Protein AF-A0A9W4P8Q1-F1 (afdb_monomer)

Solvent-accessible surface area (backbone atoms only — not comparable to full-atom values): 7330 Å² total; per-residue (Å²): 136,90,75,77,81,82,80,89,66,76,54,73,63,61,49,49,53,51,60,66,43,54,91,57,72,72,43,82,50,57,78,76,74,40,44,81,70,79,48,86,47,74,47,61,52,78,94,46,43,69,60,46,52,49,47,39,46,78,71,60,32,49,74,40,80,77,88,76,77,69,60,66,74,61,43,72,72,42,96,52,47,64,61,52,50,51,51,52,54,61,69,41,54,68,54,61,73,80,51,86,45,61,45,83,44,91,87,55,80,75,83,86,124

Nearest PDB structures (foldseek):
  2y9j-assembly1_Y  TM=4.462E-01  e=3.787E+00  Salmonella enterica subsp. enterica serovar Typhimurium

pLDDT: mean 81.27, std 13.62, range [36.09, 94.94]

Radius of gyration: 16.64 Å; Cα contacts (8 Å, |Δi|>4): 75; chains: 1; bounding box: 38×41×39 Å

Secondary structure (DSSP, 8-state):
---PPPP-S--HHHHHHHHHHTTS-EEEE-TTTTGGGT--EEEE-GGGHHHHHHHHHHTT--B-----PPPHHHHHTSS-HHHHHHHHHHHHTTGGGT---BPPPTTS-----

Sequence (113 aa):
MFRNPREVAPDSISSEFSQILKPLPVISWGQLAIHHLGDHMFVIRDEHHQTAIQKLKDSGFPQAPPNRRAAPEIMESLLDPLAVLNKINKGYKRLDRYCTSFQFPPHLPFSED

Foldseek 3Di:
DDDDPDDPDDDPVVVVLPVLLPPFDKDWPDPPPCVVVVDTDIDGDPVCVVVSVVSCVVVPWAWDDDPPDDDVVVLVPDPDSPVVVVVVVVVCVVVCVVDTDTDDDPPRDPPPD

Structure (mmCIF, N/CA/C/O backbone):
data_AF-A0A9W4P8Q1-F1
#
_entry.id   AF-A0A9W4P8Q1-F1
#
loop_
_atom_site.group_PDB
_atom_site.id
_atom_site.type_symbol
_atom_site.label_atom_id
_atom_site.label_alt_id
_atom_site.label_comp_id
_atom_site.label_asym_id
_atom_site.label_entity_id
_atom_site.label_seq_id
_atom_site.pdbx_PDB_ins_code
_atom_site.Cartn_x
_atom_site.Cartn_y
_atom_site.Cartn_z
_atom_site.occupancy
_atom_site.B_iso_or_equiv
_atom_site.auth_seq_id
_atom_site.auth_comp_id
_atom_site.auth_asym_id
_atom_site.auth_atom_id
_atom_site.pdbx_PDB_model_num
ATOM 1 N N . MET A 1 1 ? 6.695 -33.288 1.333 1.00 53.19 1 MET A N 1
ATOM 2 C CA . MET A 1 1 ? 5.942 -32.043 1.600 1.00 53.19 1 MET A CA 1
ATOM 3 C C . MET A 1 1 ? 6.075 -31.755 3.083 1.00 53.19 1 MET A C 1
ATOM 5 O O . MET A 1 1 ? 5.466 -32.462 3.875 1.00 53.19 1 MET A O 1
ATOM 9 N N . PHE A 1 2 ? 6.926 -30.806 3.460 1.00 59.69 2 PHE A N 1
ATOM 10 C CA . PHE A 1 2 ? 7.024 -30.370 4.852 1.00 59.69 2 PHE A CA 1
ATOM 11 C C . PHE A 1 2 ? 5.881 -29.395 5.126 1.00 59.69 2 PHE A C 1
ATOM 13 O O . PHE A 1 2 ? 5.558 -28.564 4.277 1.00 59.69 2 PHE A O 1
ATOM 20 N N . ARG A 1 3 ? 5.210 -29.561 6.262 1.00 57.12 3 ARG A N 1
ATOM 21 C CA . ARG A 1 3 ? 4.146 -28.666 6.713 1.00 57.12 3 ARG A CA 1
ATOM 22 C C . ARG A 1 3 ? 4.569 -28.136 8.068 1.00 57.12 3 ARG A C 1
ATOM 24 O O . ARG A 1 3 ? 4.791 -28.935 8.974 1.00 57.12 3 ARG A O 1
ATOM 31 N N . ASN A 1 4 ? 4.673 -26.820 8.184 1.00 62.06 4 ASN A N 1
ATOM 32 C CA . ASN A 1 4 ? 4.860 -26.193 9.481 1.00 62.06 4 ASN A CA 1
ATOM 33 C C . ASN A 1 4 ? 3.604 -26.406 10.345 1.00 62.06 4 ASN A C 1
ATOM 35 O O . ASN A 1 4 ? 2.506 -26.606 9.799 1.00 62.06 4 ASN A O 1
ATOM 39 N N . PRO A 1 5 ? 3.747 -26.397 11.682 1.00 74.94 5 PRO A N 1
ATOM 40 C CA . PRO A 1 5 ? 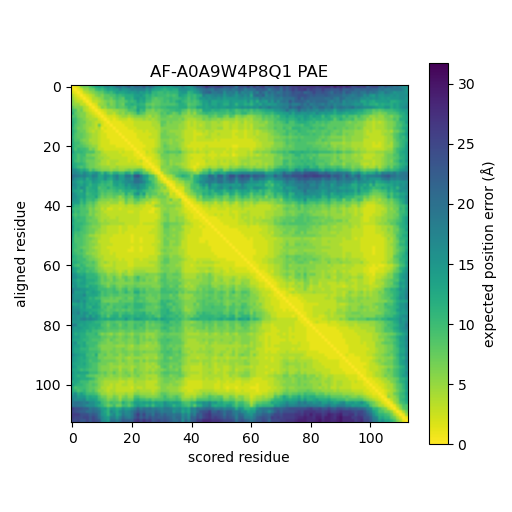2.608 -26.318 12.586 1.00 74.94 5 PRO A CA 1
ATOM 41 C C . PRO A 1 5 ? 1.691 -25.160 12.183 1.00 74.94 5 PRO A C 1
ATOM 43 O O . PRO A 1 5 ? 2.160 -24.115 11.738 1.00 74.94 5 PRO A O 1
ATOM 46 N N . ARG A 1 6 ? 0.375 -25.349 12.313 1.00 66.69 6 ARG A N 1
ATOM 47 C CA . ARG A 1 6 ? -0.575 -24.262 12.059 1.00 66.69 6 ARG A CA 1
ATOM 48 C C . ARG A 1 6 ? -0.359 -23.175 13.102 1.00 66.69 6 ARG A C 1
ATOM 50 O O . ARG A 1 6 ? -0.481 -23.451 14.294 1.00 66.69 6 ARG A O 1
ATOM 57 N N . GLU A 1 7 ? -0.097 -21.961 12.644 1.00 68.12 7 GLU A N 1
ATOM 58 C CA . GLU A 1 7 ? -0.159 -20.786 13.499 1.00 68.12 7 GLU A CA 1
ATOM 59 C C . GLU A 1 7 ? -1.594 -20.604 14.000 1.00 68.12 7 GLU A C 1
ATOM 61 O O . GLU A 1 7 ? -2.565 -20.700 13.246 1.00 68.12 7 GLU A O 1
ATOM 66 N N . VAL A 1 8 ? -1.720 -20.416 15.311 1.00 72.31 8 VAL A N 1
ATOM 67 C CA . VAL A 1 8 ? -3.002 -20.234 16.012 1.00 72.31 8 VAL A CA 1
ATOM 68 C C . VAL A 1 8 ? -3.215 -18.791 16.461 1.00 72.31 8 VAL A C 1
ATOM 70 O O . VAL A 1 8 ? -4.308 -18.444 16.903 1.00 72.31 8 VAL A O 1
ATOM 73 N N . ALA A 1 9 ? -2.186 -17.954 16.338 1.00 69.25 9 ALA A N 1
ATOM 74 C CA . ALA A 1 9 ? -2.217 -16.537 16.648 1.00 69.25 9 ALA A CA 1
ATOM 75 C C . ALA A 1 9 ? -1.819 -15.735 15.398 1.00 69.25 9 ALA A C 1
ATOM 77 O O . ALA A 1 9 ? -0.997 -16.218 14.621 1.00 69.25 9 ALA A O 1
ATOM 78 N N . PRO A 1 10 ? -2.401 -14.543 15.189 1.00 68.50 10 PRO A N 1
ATOM 79 C CA . PRO A 1 10 ? -1.945 -13.641 14.141 1.00 68.50 10 PRO A CA 1
ATOM 80 C C . PRO A 1 10 ? -0.500 -13.207 14.399 1.00 68.50 10 PRO A C 1
ATOM 82 O O . PRO A 1 10 ? -0.102 -13.015 15.550 1.00 68.50 10 PRO A O 1
ATOM 85 N N . ASP A 1 11 ? 0.254 -13.001 13.321 1.00 76.19 11 ASP A N 1
ATOM 86 C CA . ASP A 1 11 ? 1.588 -12.413 13.380 1.00 76.19 11 ASP A CA 1
ATOM 87 C C . ASP A 1 11 ? 1.559 -11.020 14.046 1.00 76.19 11 ASP A C 1
ATOM 89 O O . ASP A 1 11 ? 0.507 -10.366 14.150 1.00 76.19 11 ASP A O 1
ATOM 93 N N . SER A 1 12 ? 2.713 -10.574 14.549 1.00 76.94 12 SER A N 1
ATOM 94 C CA . SER A 1 12 ? 2.849 -9.301 15.273 1.00 76.94 12 SER A CA 1
ATOM 95 C C . SER A 1 12 ? 2.370 -8.115 14.434 1.00 76.94 12 SER A C 1
ATOM 97 O O . SER A 1 12 ? 1.639 -7.260 14.936 1.00 76.94 12 SER A O 1
ATOM 99 N N . ILE A 1 13 ? 2.691 -8.121 13.142 1.00 77.06 13 ILE A N 1
ATOM 100 C CA . ILE A 1 13 ? 2.332 -7.073 12.187 1.00 77.06 13 ILE A CA 1
ATOM 101 C C . ILE A 1 13 ? 0.816 -7.029 11.964 1.00 77.06 13 ILE A C 1
ATOM 103 O O . ILE A 1 13 ? 0.196 -5.971 12.097 1.00 77.06 13 ILE A O 1
ATOM 107 N N . SER A 1 14 ? 0.182 -8.170 11.687 1.00 78.81 14 SER A N 1
ATOM 108 C CA . SER A 1 14 ? -1.277 -8.264 11.549 1.00 78.81 14 SER A CA 1
ATOM 109 C C . SER A 1 14 ? -1.999 -7.859 12.834 1.00 78.81 14 SER A C 1
ATOM 111 O O . SER A 1 14 ? -3.058 -7.221 12.780 1.00 78.81 14 SER A O 1
ATOM 113 N N . SER A 1 15 ? -1.432 -8.202 13.993 1.00 82.25 15 SER A N 1
ATOM 114 C CA . SER A 1 15 ? -1.966 -7.812 15.300 1.00 82.25 15 SER A CA 1
ATOM 115 C C . SER A 1 15 ? -1.935 -6.299 15.486 1.00 82.25 15 SER A C 1
ATOM 117 O O . SER A 1 15 ? -2.937 -5.707 15.893 1.00 82.25 15 SER A O 1
ATOM 119 N N . GLU A 1 16 ? -0.819 -5.663 15.152 1.00 83.38 16 GLU A N 1
ATOM 120 C CA . GLU A 1 16 ? -0.651 -4.223 15.282 1.00 83.38 16 GLU A CA 1
ATOM 121 C C . GLU A 1 16 ? -1.546 -3.441 14.313 1.00 83.38 16 GLU A C 1
ATOM 123 O O . GLU A 1 16 ? -2.294 -2.553 14.733 1.00 83.38 16 GLU A O 1
ATOM 128 N N . PHE A 1 17 ? -1.572 -3.840 13.037 1.00 84.00 17 PHE A N 1
ATOM 129 C CA . PHE A 1 17 ? -2.480 -3.266 12.041 1.00 84.00 17 PHE A CA 1
ATOM 130 C C . PHE A 1 17 ? -3.936 -3.352 12.494 1.00 84.00 17 PHE A C 1
ATOM 132 O O . PHE A 1 17 ? -4.691 -2.380 12.394 1.00 84.00 17 PHE A O 1
ATOM 139 N N . SER A 1 18 ? -4.327 -4.502 13.046 1.00 85.19 18 SER A N 1
ATOM 140 C CA . SER A 1 18 ? -5.670 -4.688 13.589 1.00 85.19 18 SER A CA 1
ATOM 141 C C . SER A 1 18 ? -5.945 -3.739 14.755 1.00 85.19 18 SER A C 1
ATOM 143 O O . SER A 1 18 ? -7.058 -3.230 14.865 1.00 85.19 18 SER A O 1
ATOM 145 N N . GLN A 1 19 ? -4.967 -3.465 15.624 1.00 89.44 19 GLN A N 1
ATOM 146 C CA . GLN A 1 19 ? -5.133 -2.515 16.729 1.00 89.44 19 GLN A CA 1
ATOM 147 C C . GLN A 1 19 ? -5.302 -1.074 16.238 1.00 89.44 19 GLN A C 1
ATOM 149 O O . GLN A 1 19 ? -6.240 -0.406 16.675 1.00 89.44 19 GLN A O 1
ATOM 154 N N . ILE A 1 20 ? -4.469 -0.623 15.300 1.00 90.94 20 ILE A N 1
ATOM 155 C CA . ILE A 1 20 ? -4.542 0.725 14.707 1.00 90.94 20 ILE A CA 1
ATOM 156 C C . ILE A 1 20 ? -5.897 0.956 14.025 1.00 90.94 20 ILE A C 1
ATOM 158 O O . ILE A 1 20 ? -6.552 2.001 14.171 1.00 90.94 20 ILE A O 1
ATOM 162 N N . LEU A 1 21 ? -6.351 -0.050 13.279 1.00 91.38 21 LEU A N 1
ATOM 163 C CA . LEU A 1 21 ? -7.547 0.065 12.462 1.00 91.38 21 LEU A CA 1
ATOM 164 C C . LEU A 1 21 ? -8.843 -0.128 13.253 1.00 91.38 21 LEU A C 1
ATOM 166 O O . LEU A 1 21 ? -9.893 0.245 12.737 1.00 91.38 21 LEU A O 1
ATOM 170 N N . LYS A 1 22 ? -8.814 -0.575 14.518 1.00 91.25 22 LYS A N 1
ATOM 171 C CA . LYS A 1 22 ? -10.028 -0.690 15.350 1.00 91.25 22 LYS A CA 1
ATOM 172 C C . LYS A 1 22 ? -10.857 0.608 15.353 1.00 91.25 22 LYS A C 1
ATOM 174 O O . LYS A 1 22 ? -10.297 1.702 15.486 1.00 91.25 22 LYS A O 1
ATOM 179 N N . PRO A 1 23 ? -12.196 0.519 15.239 1.00 92.94 23 PRO A N 1
ATOM 180 C CA . PRO A 1 23 ? -13.021 -0.695 15.174 1.00 92.94 23 PRO A CA 1
ATOM 181 C C . PRO A 1 23 ? -13.267 -1.222 13.743 1.00 92.94 23 PRO A C 1
ATOM 183 O O . PRO A 1 23 ? -14.179 -2.022 13.542 1.00 92.94 23 PRO A O 1
ATOM 186 N N . LEU A 1 24 ? -12.517 -0.758 12.739 1.00 92.62 24 LEU A N 1
ATOM 187 C CA . LEU A 1 24 ? -12.745 -1.129 11.343 1.00 92.62 24 LEU A CA 1
ATOM 188 C C . LEU A 1 24 ? -12.475 -2.629 11.125 1.00 92.62 24 LEU A C 1
ATOM 190 O O . LEU A 1 24 ? -11.475 -3.145 11.629 1.00 92.62 24 LEU A O 1
ATOM 194 N N . PRO A 1 25 ? -13.330 -3.340 10.368 1.00 88.75 25 PRO A N 1
ATOM 195 C CA . PRO A 1 25 ? -13.068 -4.723 10.001 1.00 88.75 25 PRO A CA 1
ATOM 196 C C . PRO A 1 25 ? -11.956 -4.782 8.951 1.00 88.75 25 PRO A C 1
ATOM 198 O O . PRO A 1 25 ? -12.042 -4.136 7.904 1.00 88.75 25 PRO A O 1
ATOM 201 N N . VAL A 1 26 ? -10.935 -5.588 9.231 1.00 85.88 26 VAL A N 1
ATOM 202 C CA . VAL A 1 26 ? -9.764 -5.785 8.370 1.00 85.88 26 VAL A CA 1
ATOM 203 C C . VAL A 1 26 ? -9.558 -7.278 8.171 1.00 85.88 26 VAL A C 1
ATOM 205 O O . VAL A 1 26 ? -9.655 -8.054 9.122 1.00 85.88 26 VAL A O 1
ATOM 208 N N . ILE A 1 27 ? -9.280 -7.681 6.935 1.00 84.00 27 ILE A N 1
ATOM 209 C CA . ILE A 1 27 ? -8.955 -9.064 6.587 1.00 84.00 27 ILE A CA 1
ATOM 210 C C . ILE A 1 27 ? -7.514 -9.084 6.083 1.00 84.00 27 ILE A C 1
ATOM 212 O O . ILE A 1 27 ? -7.199 -8.419 5.099 1.00 84.00 27 ILE A O 1
ATOM 216 N N . SER A 1 28 ? -6.639 -9.839 6.748 1.00 78.50 28 SER A N 1
ATOM 217 C CA . SER A 1 28 ? -5.292 -10.103 6.232 1.00 78.50 28 SER A CA 1
ATOM 218 C C . SER A 1 28 ? -5.387 -11.010 5.003 1.00 78.50 28 SER A C 1
ATOM 220 O O . SER A 1 28 ? -6.067 -12.039 5.033 1.00 78.50 28 SER A O 1
ATOM 222 N N . TRP A 1 29 ? -4.750 -10.616 3.903 1.00 74.62 29 TRP A N 1
ATOM 223 C CA . TRP A 1 29 ? -4.765 -11.345 2.639 1.00 74.62 29 TRP A CA 1
ATOM 224 C C . TRP A 1 29 ? -3.350 -11.823 2.304 1.00 74.62 29 TRP A C 1
ATOM 226 O O . TRP A 1 29 ? -2.451 -11.022 2.085 1.00 74.62 29 TRP A O 1
ATOM 236 N N . GLY A 1 30 ? -3.153 -13.143 2.209 1.00 63.72 30 GLY A N 1
ATOM 237 C CA . GLY A 1 30 ? -1.916 -13.720 1.658 1.00 63.72 30 GLY A CA 1
ATOM 238 C C . GLY A 1 30 ? -0.793 -14.054 2.651 1.00 63.72 30 GLY A C 1
ATOM 239 O O . GLY A 1 30 ? 0.370 -14.039 2.257 1.00 63.72 30 GLY A O 1
ATOM 240 N N . GLN A 1 31 ? -1.124 -14.414 3.897 1.00 59.50 31 GLN A N 1
ATOM 241 C CA . GLN A 1 31 ? -0.168 -14.528 5.013 1.00 59.50 31 GLN A CA 1
ATOM 242 C C . GLN A 1 31 ? 1.065 -15.431 4.820 1.00 59.50 31 GLN A C 1
ATOM 244 O O . GLN A 1 31 ? 2.065 -15.170 5.466 1.00 59.50 31 GLN A O 1
ATOM 249 N N . LEU A 1 32 ? 1.068 -16.458 3.962 1.00 54.00 32 LEU A N 1
ATOM 250 C CA . LEU A 1 32 ? 2.210 -17.394 3.939 1.00 54.00 32 LEU A CA 1
ATOM 251 C C . LEU A 1 32 ? 3.218 -17.169 2.807 1.00 54.00 32 LEU A C 1
ATOM 253 O O . LEU A 1 32 ? 4.407 -17.355 3.015 1.00 54.00 32 LEU A O 1
ATOM 257 N N . ALA A 1 33 ? 2.782 -16.778 1.609 1.00 51.66 33 ALA A N 1
ATOM 258 C CA . ALA A 1 33 ? 3.703 -16.628 0.475 1.00 51.66 33 ALA A CA 1
ATOM 259 C C . ALA A 1 33 ? 4.227 -15.194 0.313 1.00 51.66 33 ALA A C 1
ATOM 261 O O . ALA A 1 33 ? 5.349 -15.004 -0.142 1.00 51.66 33 ALA A O 1
ATOM 262 N N . ILE A 1 34 ? 3.417 -14.195 0.678 1.00 60.47 34 ILE A N 1
ATOM 263 C CA . ILE A 1 34 ? 3.743 -12.775 0.481 1.00 60.47 34 ILE A CA 1
ATOM 264 C C . ILE A 1 34 ? 4.562 -12.235 1.666 1.00 60.47 34 ILE A C 1
ATOM 266 O O . ILE A 1 34 ? 5.459 -11.425 1.462 1.00 60.47 34 ILE A O 1
ATOM 270 N N . HIS A 1 35 ? 4.360 -12.783 2.872 1.00 58.47 35 HIS A N 1
ATOM 271 C CA . HIS A 1 35 ? 5.171 -12.470 4.054 1.00 58.47 35 HIS A CA 1
ATOM 272 C C . HIS A 1 35 ? 6.671 -12.715 3.825 1.00 58.47 35 HIS A C 1
ATOM 274 O O . HIS A 1 35 ? 7.490 -11.853 4.122 1.00 58.47 35 HIS A O 1
ATOM 280 N N . HIS A 1 36 ? 7.042 -13.839 3.199 1.00 57.16 36 HIS A N 1
ATOM 281 C CA . HIS A 1 36 ? 8.441 -14.124 2.847 1.00 57.16 36 HIS A CA 1
ATOM 282 C C . HIS A 1 36 ? 9.052 -13.127 1.847 1.00 57.16 36 HIS A C 1
ATOM 284 O O . HIS A 1 36 ? 10.261 -13.142 1.635 1.00 57.16 36 HIS A O 1
ATOM 290 N N . LEU A 1 37 ? 8.233 -12.275 1.224 1.00 61.25 37 LEU A N 1
ATOM 291 C CA . LEU A 1 37 ? 8.665 -11.210 0.321 1.00 61.25 37 LEU A CA 1
ATOM 292 C C . LEU A 1 37 ? 8.692 -9.832 1.009 1.00 61.25 37 LEU A C 1
ATOM 294 O O . LEU A 1 37 ? 8.981 -8.840 0.346 1.00 61.25 37 LEU A O 1
ATOM 298 N N . GLY A 1 38 ? 8.415 -9.763 2.318 1.00 67.31 38 GLY A N 1
ATOM 299 C CA . GLY A 1 38 ? 8.409 -8.522 3.100 1.00 67.31 38 GLY A CA 1
ATOM 300 C C . GLY A 1 38 ? 7.173 -7.642 2.888 1.00 67.31 38 GLY A C 1
ATOM 301 O O . GLY A 1 38 ? 7.159 -6.494 3.329 1.00 67.31 38 GLY A O 1
ATOM 302 N N . ASP A 1 39 ? 6.137 -8.165 2.227 1.00 73.69 39 ASP A N 1
ATOM 303 C CA . ASP A 1 39 ? 4.908 -7.438 1.919 1.00 73.69 39 ASP A CA 1
ATOM 304 C C . ASP A 1 39 ? 3.728 -7.956 2.761 1.00 73.69 39 ASP A C 1
ATOM 306 O O . ASP A 1 39 ? 3.523 -9.160 2.930 1.00 73.69 39 ASP A O 1
ATOM 310 N N . HIS A 1 40 ? 2.891 -7.033 3.245 1.00 79.06 40 HIS A N 1
ATOM 311 C CA . HIS A 1 40 ? 1.638 -7.347 3.937 1.00 79.06 40 HIS A CA 1
ATOM 312 C C . HIS A 1 40 ? 0.461 -6.721 3.196 1.00 79.06 40 HIS A C 1
ATOM 314 O O . HIS A 1 40 ? 0.422 -5.509 2.971 1.00 79.06 40 HIS A O 1
ATOM 320 N N . MET A 1 41 ? -0.524 -7.542 2.829 1.00 83.38 41 MET A N 1
ATOM 321 C CA . MET A 1 41 ? -1.742 -7.069 2.177 1.00 83.38 41 MET A CA 1
AT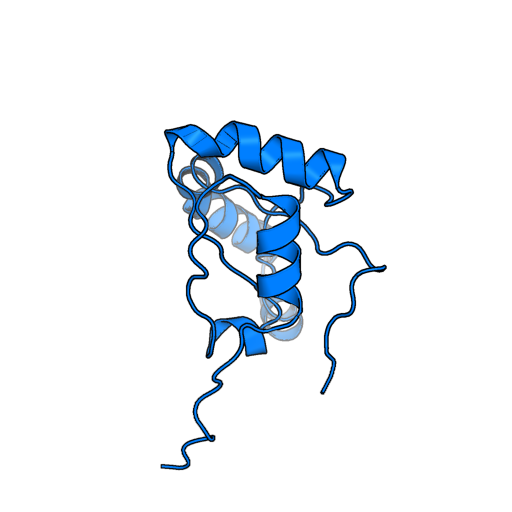OM 322 C C . MET A 1 41 ? -2.931 -7.188 3.122 1.00 83.38 41 MET A C 1
ATOM 324 O O . MET A 1 41 ? -3.217 -8.251 3.669 1.00 83.38 41 MET A O 1
ATOM 328 N N . PHE A 1 42 ? -3.668 -6.091 3.258 1.00 85.56 42 PHE A N 1
ATOM 329 C CA . PHE A 1 42 ? -4.898 -6.034 4.034 1.00 85.56 42 PHE A CA 1
ATOM 330 C C . PHE A 1 42 ? -6.053 -5.607 3.136 1.00 85.56 42 PHE A C 1
ATOM 332 O O . PHE A 1 42 ? -5.924 -4.694 2.319 1.00 85.56 42 PHE A O 1
ATOM 339 N N . VAL A 1 43 ? -7.192 -6.270 3.302 1.00 87.56 43 VAL A N 1
ATOM 340 C CA . VAL A 1 43 ? -8.441 -5.946 2.618 1.00 87.56 43 VAL A CA 1
ATOM 341 C C . VAL A 1 43 ? -9.378 -5.273 3.608 1.00 87.56 43 VAL A C 1
ATOM 343 O O . VAL A 1 43 ? -9.618 -5.764 4.713 1.00 87.56 43 VAL A O 1
ATOM 346 N N . ILE A 1 44 ? -9.905 -4.130 3.185 1.00 88.88 44 ILE A N 1
ATOM 347 C CA . ILE A 1 44 ? -10.807 -3.272 3.948 1.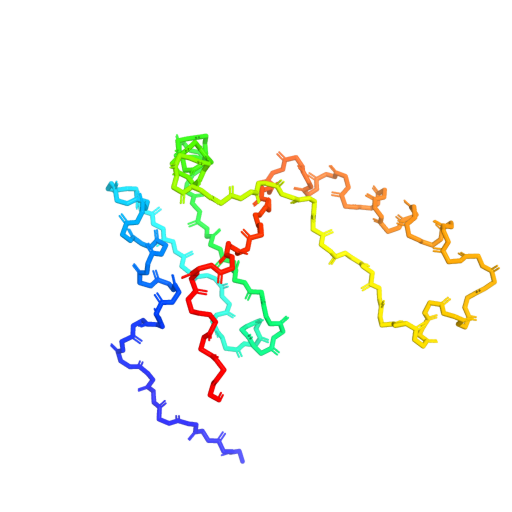00 88.88 44 ILE A CA 1
ATOM 348 C C . ILE A 1 44 ? -12.030 -3.024 3.070 1.00 88.88 44 ILE A C 1
ATOM 350 O O . ILE A 1 44 ? -11.907 -2.950 1.848 1.00 88.88 44 ILE A O 1
ATOM 354 N N . ARG A 1 45 ? -13.218 -2.919 3.673 1.00 89.94 45 ARG A N 1
ATOM 355 C CA . ARG A 1 45 ? -14.428 -2.575 2.912 1.00 89.94 45 ARG A CA 1
ATOM 356 C C . ARG A 1 45 ? -14.298 -1.171 2.326 1.00 89.94 45 ARG A C 1
ATOM 358 O O . ARG A 1 45 ? -13.814 -0.271 3.009 1.00 89.94 45 ARG A O 1
ATOM 365 N N . ASP A 1 46 ? -14.811 -0.973 1.116 1.00 90.38 46 ASP A N 1
ATOM 366 C CA . ASP A 1 46 ? -14.730 0.304 0.392 1.00 90.38 46 ASP A CA 1
ATOM 367 C C . ASP A 1 46 ? -15.235 1.496 1.223 1.00 90.38 46 ASP A C 1
ATOM 369 O O . ASP A 1 46 ? -14.608 2.553 1.250 1.00 90.38 46 ASP A O 1
ATOM 373 N N . GLU A 1 47 ? -16.321 1.297 1.976 1.00 93.38 47 GLU A N 1
ATOM 374 C CA . GLU A 1 47 ? -16.916 2.291 2.884 1.00 93.38 47 GLU A CA 1
ATOM 375 C C . GLU A 1 47 ? -15.957 2.776 3.993 1.00 93.38 47 GLU A C 1
ATOM 377 O O . GLU A 1 47 ? -16.089 3.901 4.468 1.00 93.38 47 GLU A O 1
ATOM 382 N N . HIS A 1 48 ? -14.965 1.959 4.372 1.00 92.94 48 HIS A N 1
ATOM 383 C CA . HIS A 1 48 ? -13.976 2.257 5.418 1.00 92.94 48 HIS A CA 1
ATOM 384 C C . HIS A 1 48 ? -12.605 2.642 4.855 1.00 92.94 48 HIS A C 1
ATOM 386 O O . HIS A 1 48 ? -11.708 2.983 5.626 1.00 92.94 48 HIS A O 1
ATOM 392 N N . HIS A 1 49 ? -12.415 2.603 3.531 1.00 90.06 49 HIS A N 1
ATOM 393 C CA . HIS A 1 49 ? -11.101 2.761 2.899 1.00 90.06 49 HIS A CA 1
ATOM 394 C C . HIS A 1 49 ? -10.440 4.104 3.247 1.00 90.06 49 HIS A C 1
ATOM 396 O O . HIS A 1 49 ? -9.290 4.134 3.680 1.00 90.06 49 HIS A O 1
ATOM 402 N N . GLN A 1 50 ? -11.174 5.217 3.143 1.00 92.69 50 GLN A N 1
ATOM 403 C CA . GLN A 1 50 ? -10.626 6.542 3.470 1.00 92.69 50 GLN A CA 1
ATOM 404 C C . GLN A 1 50 ? -10.307 6.694 4.962 1.00 92.69 50 GLN A C 1
ATOM 406 O O . GLN A 1 50 ? -9.265 7.238 5.325 1.00 92.69 50 GLN A O 1
ATOM 411 N N . THR A 1 51 ? -11.163 6.165 5.837 1.00 94.94 51 THR A N 1
ATOM 412 C CA . THR A 1 51 ? -10.932 6.187 7.287 1.00 94.94 51 THR A CA 1
ATOM 413 C C . THR A 1 51 ? -9.709 5.358 7.670 1.00 94.94 51 THR A C 1
ATOM 415 O O . THR A 1 51 ? -8.923 5.781 8.517 1.00 94.94 51 THR A O 1
ATOM 418 N N . ALA A 1 52 ? -9.510 4.205 7.030 1.00 93.19 52 ALA A N 1
ATOM 419 C CA . ALA A 1 52 ? -8.332 3.376 7.240 1.00 93.19 52 ALA A CA 1
ATOM 420 C C . ALA A 1 52 ? -7.045 4.080 6.795 1.00 93.19 52 ALA A C 1
ATOM 422 O O . ALA A 1 52 ? -6.074 4.093 7.548 1.00 93.19 52 ALA A O 1
ATOM 423 N N . ILE A 1 53 ? -7.052 4.727 5.621 1.00 93.00 53 ILE A N 1
ATOM 424 C CA . ILE A 1 53 ? -5.916 5.531 5.142 1.00 93.00 53 ILE A CA 1
ATOM 425 C C . ILE A 1 53 ? -5.547 6.606 6.163 1.00 93.00 53 ILE A C 1
ATOM 427 O O . ILE A 1 53 ? -4.370 6.768 6.480 1.00 93.00 53 ILE A O 1
ATOM 431 N N . GLN A 1 54 ? -6.539 7.339 6.674 1.00 94.62 54 GLN A N 1
ATOM 432 C CA . GLN A 1 54 ? -6.287 8.414 7.628 1.00 94.62 54 GLN A CA 1
ATOM 433 C C . GLN A 1 54 ? -5.715 7.872 8.943 1.00 94.62 54 GLN A C 1
ATOM 435 O O . GLN A 1 54 ? -4.687 8.359 9.395 1.00 94.62 54 GLN A O 1
ATOM 440 N N . LYS A 1 55 ? -6.298 6.800 9.493 1.00 94.44 55 LYS A N 1
ATOM 441 C CA . LYS A 1 55 ? -5.789 6.142 10.707 1.00 94.44 55 LYS A CA 1
ATOM 442 C C . LYS A 1 55 ? -4.339 5.684 10.570 1.00 94.44 55 LYS A C 1
ATOM 444 O O . LYS A 1 55 ? -3.566 5.844 11.509 1.00 94.44 55 LYS A O 1
ATOM 449 N N . LEU A 1 56 ? -3.967 5.125 9.419 1.00 91.75 56 LEU A N 1
ATOM 450 C CA . LEU A 1 56 ? -2.591 4.694 9.169 1.00 91.75 56 LEU A CA 1
ATOM 451 C C . LEU A 1 56 ? -1.634 5.890 9.124 1.00 91.75 56 LEU A C 1
ATOM 453 O O . LEU A 1 56 ? -0.589 5.850 9.769 1.00 91.75 56 LEU A O 1
ATOM 457 N N . LYS A 1 57 ? -2.018 6.984 8.455 1.00 92.94 57 LYS A N 1
ATOM 458 C CA . LYS A 1 57 ? -1.235 8.231 8.456 1.00 92.94 57 LYS A CA 1
ATOM 459 C C . LYS A 1 57 ? -1.067 8.805 9.861 1.00 92.94 57 LYS A C 1
ATOM 461 O O . LYS A 1 57 ? 0.050 9.143 10.241 1.00 92.94 57 LYS A O 1
ATOM 466 N N . ASP A 1 58 ? -2.151 8.868 10.631 1.00 92.69 58 ASP A N 1
ATOM 467 C CA . ASP A 1 58 ? -2.149 9.376 12.009 1.00 92.69 58 ASP A CA 1
ATOM 468 C C . ASP A 1 58 ? -1.296 8.501 12.940 1.00 92.69 58 ASP A C 1
ATOM 470 O O . ASP A 1 58 ? -0.709 8.995 13.899 1.00 92.69 58 ASP A O 1
ATOM 474 N N . SER A 1 59 ? -1.182 7.209 12.620 1.00 89.44 59 SER A N 1
ATOM 475 C CA . SER A 1 59 ? -0.336 6.243 13.334 1.00 89.44 59 SER A CA 1
ATOM 476 C C . SER A 1 59 ? 1.1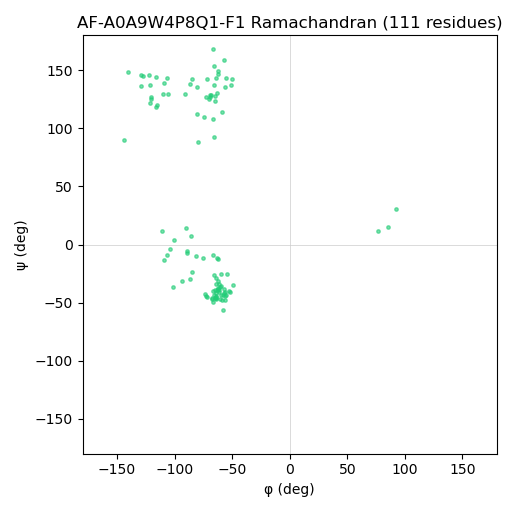12 6.226 12.831 1.00 89.44 59 SER A C 1
ATOM 478 O O . SER A 1 59 ? 1.894 5.373 13.236 1.00 89.44 59 SER A O 1
ATOM 480 N N . GLY A 1 60 ? 1.486 7.153 11.944 1.00 90.00 60 GLY A N 1
ATOM 481 C CA . GLY A 1 60 ? 2.864 7.325 11.494 1.00 90.00 60 GLY A CA 1
ATOM 482 C C . GLY A 1 60 ? 3.292 6.420 10.340 1.00 90.00 60 GLY A C 1
ATOM 483 O O . GLY A 1 60 ? 4.490 6.330 10.085 1.00 90.00 60 GLY A O 1
ATOM 484 N N . PHE A 1 61 ? 2.363 5.784 9.620 1.00 89.19 61 PHE A N 1
ATOM 485 C CA . PHE A 1 61 ? 2.683 5.030 8.404 1.00 89.19 61 PHE A CA 1
ATOM 486 C C . PHE A 1 61 ? 2.826 5.986 7.212 1.00 89.19 61 PHE A C 1
ATOM 488 O O . PHE A 1 61 ? 1.827 6.568 6.764 1.00 89.19 61 PHE A O 1
ATOM 495 N N . PRO A 1 62 ? 4.036 6.160 6.650 1.00 90.06 62 PRO A N 1
ATOM 496 C CA . PRO A 1 62 ? 4.211 6.990 5.473 1.00 90.06 62 PRO A CA 1
ATOM 497 C C . PRO A 1 62 ? 3.589 6.311 4.253 1.00 90.06 62 PRO A C 1
ATOM 499 O O . PRO A 1 62 ? 3.906 5.173 3.901 1.00 90.06 62 PRO A O 1
ATOM 502 N N . GLN A 1 63 ? 2.698 7.034 3.579 1.00 90.19 63 GLN A N 1
ATOM 503 C CA . GLN A 1 63 ? 2.163 6.601 2.294 1.00 90.19 63 GLN A CA 1
ATOM 504 C C . GLN A 1 63 ? 3.283 6.650 1.249 1.00 90.19 63 GLN A C 1
ATOM 506 O O . GLN A 1 63 ? 3.933 7.682 1.078 1.00 90.19 63 GLN A O 1
ATOM 511 N N . ALA A 1 64 ? 3.478 5.553 0.524 1.00 87.56 64 ALA A N 1
ATOM 512 C CA . ALA A 1 64 ? 4.516 5.438 -0.492 1.00 87.56 64 ALA A CA 1
ATOM 513 C C . ALA A 1 64 ? 3.978 4.679 -1.710 1.00 87.56 64 ALA A C 1
ATOM 515 O O . ALA A 1 64 ? 3.125 3.801 -1.558 1.00 87.56 64 ALA A O 1
ATOM 516 N N . PRO A 1 65 ? 4.449 4.990 -2.930 1.00 82.62 65 PRO A N 1
ATOM 517 C CA . PRO A 1 65 ? 4.114 4.177 -4.087 1.00 82.62 65 PRO A CA 1
ATOM 518 C C . PRO A 1 65 ? 4.657 2.749 -3.904 1.00 82.62 65 PRO A C 1
ATOM 520 O O . PRO A 1 65 ? 5.716 2.577 -3.292 1.00 82.62 65 PRO A O 1
ATOM 523 N N . PRO A 1 66 ? 3.986 1.729 -4.464 1.00 82.38 66 PRO A N 1
ATOM 524 C CA . PRO A 1 66 ? 4.473 0.355 -4.407 1.00 82.38 66 PRO A CA 1
ATOM 525 C C . PRO A 1 66 ? 5.879 0.256 -5.002 1.00 82.38 66 PRO A C 1
ATOM 527 O O . PRO A 1 66 ? 6.135 0.802 -6.084 1.00 82.38 66 PRO A O 1
ATOM 530 N N . ASN A 1 67 ? 6.782 -0.466 -4.338 1.00 82.56 67 ASN A N 1
ATOM 531 C CA . ASN A 1 67 ? 8.079 -0.763 -4.928 1.00 82.56 67 ASN A CA 1
ATOM 532 C C . ASN A 1 67 ? 7.906 -1.842 -6.003 1.00 82.56 67 ASN A C 1
ATOM 534 O O . ASN A 1 67 ? 7.625 -2.996 -5.709 1.00 82.56 67 ASN A O 1
ATOM 538 N N . ARG A 1 68 ? 8.061 -1.447 -7.268 1.00 84.88 68 ARG A N 1
ATOM 539 C CA . ARG A 1 68 ? 7.947 -2.342 -8.433 1.00 84.88 68 ARG A CA 1
ATOM 540 C C . ARG A 1 68 ? 9.272 -2.572 -9.140 1.00 84.88 68 ARG A C 1
ATOM 542 O O . ARG A 1 68 ? 9.283 -3.028 -10.284 1.00 84.88 68 ARG A O 1
ATOM 549 N N . ARG A 1 69 ? 10.385 -2.167 -8.528 1.00 83.88 69 ARG A N 1
ATOM 550 C CA . ARG A 1 69 ? 11.698 -2.411 -9.119 1.00 83.88 69 ARG A CA 1
ATOM 551 C C . ARG A 1 69 ? 11.964 -3.907 -9.065 1.00 83.88 69 ARG A C 1
ATOM 553 O O . ARG A 1 69 ? 11.846 -4.513 -8.006 1.00 83.88 69 ARG A O 1
ATOM 560 N N . ALA A 1 70 ? 12.297 -4.483 -10.216 1.00 83.38 70 ALA A N 1
ATOM 561 C CA . ALA A 1 70 ? 12.835 -5.831 -10.247 1.00 83.38 70 ALA A CA 1
ATOM 562 C C . ALA A 1 70 ? 14.216 -5.848 -9.575 1.0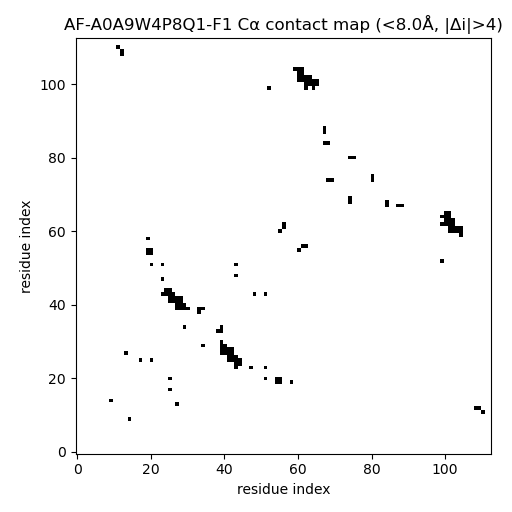0 83.38 70 ALA A C 1
ATOM 564 O O . ALA A 1 70 ? 14.804 -4.791 -9.316 1.00 83.38 70 ALA A O 1
ATOM 565 N N . ALA A 1 71 ? 14.723 -7.050 -9.313 1.00 85.81 71 ALA A N 1
ATOM 566 C CA . ALA A 1 71 ? 16.046 -7.232 -8.741 1.00 85.81 71 ALA A CA 1
ATOM 567 C C . ALA A 1 71 ? 17.125 -6.521 -9.593 1.00 85.81 71 ALA A C 1
ATOM 569 O O . ALA A 1 71 ? 16.981 -6.473 -10.824 1.00 85.81 71 ALA A O 1
ATOM 570 N N . PRO A 1 72 ? 18.166 -5.928 -8.974 1.00 87.19 72 PRO A N 1
ATOM 571 C CA . PRO A 1 72 ? 19.160 -5.114 -9.677 1.00 87.19 72 PRO A CA 1
ATOM 572 C C . PRO A 1 72 ? 19.779 -5.811 -10.890 1.00 87.19 72 PRO A C 1
ATOM 574 O O . PRO A 1 72 ? 19.864 -5.200 -11.950 1.00 87.19 72 PRO A O 1
ATOM 577 N N . GLU A 1 73 ? 20.085 -7.105 -10.787 1.00 91.00 73 GLU A N 1
ATOM 578 C CA . GLU A 1 73 ? 20.671 -7.906 -11.864 1.00 91.00 73 GLU A CA 1
ATOM 579 C C . GLU A 1 73 ? 19.766 -7.997 -13.103 1.00 91.00 73 GLU A C 1
ATOM 581 O O . GLU A 1 73 ? 20.241 -7.991 -14.240 1.00 91.00 73 GLU A O 1
ATOM 586 N N . ILE A 1 74 ? 18.443 -8.012 -12.902 1.00 88.62 74 ILE A N 1
ATOM 587 C CA . ILE A 1 74 ? 17.473 -7.971 -13.999 1.00 88.62 74 ILE A CA 1
ATOM 588 C C . ILE A 1 74 ? 17.483 -6.575 -14.610 1.00 88.62 74 ILE A C 1
ATOM 590 O O . ILE A 1 74 ? 17.511 -6.446 -15.831 1.00 88.62 74 ILE A O 1
ATOM 594 N N . MET A 1 75 ? 17.483 -5.535 -13.777 1.00 89.00 75 MET A N 1
ATOM 595 C CA . MET A 1 75 ? 17.439 -4.148 -14.239 1.00 89.00 75 MET A CA 1
ATOM 596 C C . MET A 1 75 ? 18.688 -3.778 -15.036 1.00 89.00 75 MET A C 1
ATOM 598 O O . MET A 1 75 ? 18.562 -3.164 -16.088 1.00 89.00 75 MET A O 1
ATOM 602 N N . GLU A 1 76 ? 19.867 -4.197 -14.587 1.00 91.38 76 GLU A N 1
ATOM 603 C CA . GLU A 1 76 ? 21.153 -3.961 -15.253 1.00 91.38 76 GLU A CA 1
ATOM 604 C C . GLU A 1 76 ? 21.267 -4.683 -16.601 1.00 91.38 76 GLU A C 1
ATOM 606 O O . GLU A 1 76 ? 21.960 -4.208 -17.498 1.00 91.38 76 GLU A O 1
ATOM 611 N N . SER A 1 77 ? 20.545 -5.794 -16.781 1.00 92.88 77 SER A N 1
ATOM 612 C CA . SER A 1 77 ? 20.512 -6.525 -18.054 1.00 92.88 77 SER A CA 1
ATOM 613 C C . SER A 1 77 ? 19.657 -5.855 -19.144 1.00 92.88 77 SER A C 1
ATOM 615 O O . SER A 1 77 ? 19.704 -6.262 -20.308 1.00 92.88 77 SER A O 1
ATOM 617 N N . LEU A 1 78 ? 18.855 -4.840 -18.795 1.00 92.12 78 LEU A N 1
ATOM 618 C CA . LEU A 1 78 ? 17.937 -4.181 -19.724 1.00 92.12 78 LEU A CA 1
ATOM 619 C C . LEU A 1 78 ? 18.622 -3.046 -20.492 1.00 92.12 78 LEU A C 1
ATOM 621 O O . LEU A 1 78 ? 19.292 -2.196 -19.919 1.00 92.12 78 LEU A O 1
ATOM 625 N N . LEU A 1 79 ? 18.334 -2.968 -21.794 1.00 92.00 79 LEU A N 1
ATOM 626 C CA . LEU A 1 79 ? 18.778 -1.874 -22.671 1.00 92.00 79 LEU A CA 1
ATOM 627 C C . LEU A 1 79 ? 18.275 -0.491 -22.221 1.00 92.00 79 LEU A C 1
ATOM 629 O O . LEU A 1 79 ? 18.979 0.500 -22.381 1.00 92.00 79 LEU A O 1
ATOM 633 N N . ASP A 1 80 ? 17.057 -0.424 -21.678 1.00 93.44 80 ASP A N 1
ATOM 634 C CA . ASP A 1 80 ? 16.480 0.790 -21.090 1.00 93.44 80 ASP A CA 1
ATOM 635 C C . ASP A 1 80 ? 15.614 0.421 -19.870 1.00 93.44 80 ASP A C 1
ATOM 637 O O . ASP A 1 80 ? 14.406 0.163 -19.993 1.00 93.44 80 ASP A O 1
ATOM 641 N N . PRO A 1 81 ? 16.217 0.376 -18.670 1.00 90.62 81 PRO A N 1
ATOM 642 C CA . PRO A 1 81 ? 15.507 0.018 -17.445 1.00 90.62 81 PRO A CA 1
ATOM 643 C C . PRO A 1 81 ? 14.381 1.009 -17.112 1.00 90.62 81 PRO A C 1
ATOM 645 O O . PRO A 1 81 ? 13.347 0.628 -16.554 1.00 90.62 81 PRO A O 1
ATOM 648 N N . LEU A 1 82 ? 14.543 2.286 -17.479 1.00 90.94 82 LEU A N 1
ATOM 649 C CA . LEU A 1 82 ? 13.579 3.337 -17.165 1.00 90.94 82 LEU A CA 1
ATOM 650 C C . LEU A 1 82 ? 12.320 3.216 -18.032 1.00 90.94 82 LEU A C 1
ATOM 652 O O . LEU A 1 82 ? 11.204 3.324 -17.513 1.00 90.94 82 LEU A O 1
ATOM 656 N N . ALA A 1 83 ? 12.466 2.940 -19.331 1.00 92.88 83 ALA A N 1
ATOM 657 C CA . ALA A 1 83 ? 11.322 2.689 -20.208 1.00 92.88 83 ALA A CA 1
ATOM 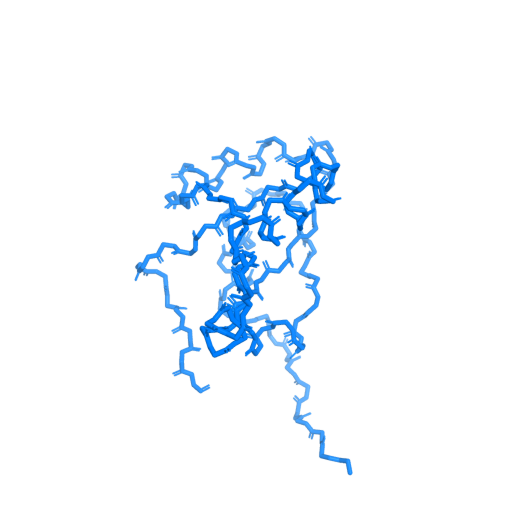658 C C . ALA A 1 83 ? 10.518 1.459 -19.765 1.00 92.88 83 ALA A C 1
ATOM 660 O O . ALA A 1 83 ? 9.281 1.494 -19.773 1.00 92.88 83 ALA A O 1
ATOM 661 N N . VAL A 1 84 ? 11.198 0.396 -19.325 1.00 91.44 84 VAL A N 1
ATOM 662 C CA . VAL A 1 84 ? 10.539 -0.808 -18.799 1.00 91.44 84 VAL A CA 1
ATOM 663 C C . VAL A 1 84 ? 9.764 -0.492 -17.518 1.00 91.44 84 VAL A C 1
ATOM 665 O O . VAL A 1 84 ? 8.576 -0.817 -17.442 1.00 91.44 84 VAL A O 1
ATOM 668 N N . LEU A 1 85 ? 10.361 0.227 -16.559 1.00 90.44 85 LEU A N 1
ATOM 669 C CA . LEU A 1 85 ? 9.657 0.682 -15.351 1.00 90.44 85 LEU A CA 1
ATOM 670 C C . LEU A 1 85 ? 8.435 1.538 -15.674 1.00 90.44 85 LEU A C 1
ATOM 672 O O . LEU A 1 85 ? 7.367 1.348 -15.091 1.00 90.44 85 LEU A O 1
ATOM 676 N N . ASN A 1 86 ? 8.562 2.464 -16.621 1.00 91.31 86 ASN A N 1
ATOM 677 C CA . ASN A 1 86 ? 7.451 3.314 -17.037 1.00 91.31 86 ASN A CA 1
ATOM 678 C C . ASN A 1 86 ? 6.312 2.496 -17.656 1.00 91.31 86 ASN A C 1
ATOM 680 O O . ASN A 1 86 ? 5.140 2.763 -17.375 1.00 91.31 86 ASN A O 1
ATOM 684 N N . LYS A 1 87 ? 6.635 1.471 -18.454 1.00 92.94 87 LYS A N 1
ATOM 685 C CA . LYS A 1 87 ? 5.645 0.548 -19.023 1.00 92.94 87 LYS A CA 1
ATO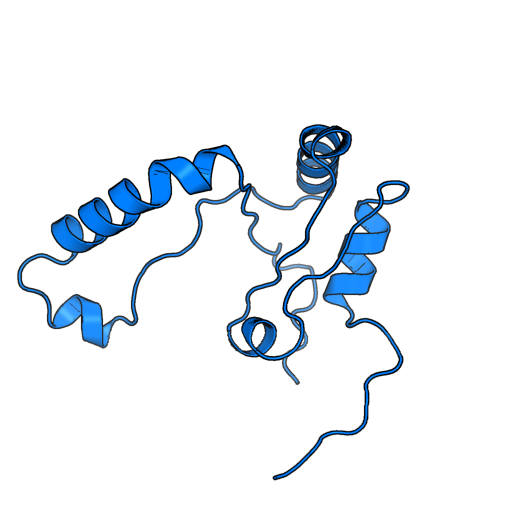M 686 C C . LYS A 1 87 ? 4.931 -0.251 -17.932 1.00 92.94 87 LYS A C 1
ATOM 688 O O . LYS A 1 87 ? 3.703 -0.332 -17.967 1.00 92.94 87 LYS A O 1
ATOM 693 N N . ILE A 1 88 ? 5.676 -0.778 -16.958 1.00 90.31 88 ILE A N 1
ATOM 694 C CA . ILE A 1 88 ? 5.123 -1.481 -15.791 1.00 90.31 88 ILE A CA 1
ATOM 695 C C . ILE A 1 88 ? 4.176 -0.547 -15.030 1.00 90.31 88 ILE A C 1
ATOM 697 O O . ILE A 1 88 ? 2.988 -0.840 -14.911 1.00 90.31 88 ILE A O 1
ATOM 701 N N . ASN A 1 89 ? 4.651 0.627 -14.608 1.00 90.69 89 ASN A N 1
ATOM 702 C CA . ASN A 1 89 ? 3.845 1.604 -13.870 1.00 90.69 89 ASN A CA 1
ATOM 703 C C . ASN A 1 89 ? 2.586 2.031 -14.641 1.00 90.69 89 ASN A C 1
ATOM 705 O O . ASN A 1 89 ? 1.510 2.170 -14.058 1.00 90.69 89 ASN A O 1
ATOM 709 N N . LYS A 1 90 ? 2.674 2.184 -15.969 1.00 92.19 90 LYS A N 1
ATOM 710 C CA . LYS A 1 90 ? 1.504 2.478 -16.808 1.00 92.19 90 LYS A CA 1
ATOM 711 C C . LYS A 1 90 ? 0.464 1.354 -16.761 1.00 92.19 90 LYS A C 1
ATOM 713 O O . LYS A 1 90 ? -0.726 1.662 -16.735 1.00 92.19 90 LYS A O 1
ATOM 718 N N . GLY A 1 91 ? 0.894 0.092 -16.720 1.00 92.31 91 GLY A N 1
ATOM 719 C CA . GLY A 1 91 ? 0.010 -1.069 -16.568 1.00 92.31 91 GLY A CA 1
ATOM 720 C C . GLY A 1 91 ? -0.731 -1.096 -15.228 1.00 92.31 91 GLY A C 1
ATOM 721 O O . GLY A 1 91 ? -1.900 -1.472 -15.180 1.00 92.31 91 GLY A O 1
ATOM 722 N N . TYR A 1 92 ? -0.097 -0.607 -14.159 1.00 90.69 92 TYR A N 1
ATOM 723 C CA . TYR A 1 92 ? -0.672 -0.588 -12.810 1.00 90.69 92 TYR A CA 1
ATOM 724 C C . TYR A 1 92 ? -1.488 0.665 -12.470 1.00 90.69 92 TYR A C 1
ATOM 726 O O . TYR A 1 92 ? -2.165 0.673 -11.445 1.00 90.69 92 TYR A O 1
ATOM 734 N N . LYS A 1 93 ? -1.535 1.686 -13.340 1.00 89.44 93 LYS A N 1
ATOM 735 C CA . LYS A 1 93 ? -2.281 2.941 -13.093 1.00 89.44 93 LYS A CA 1
ATOM 736 C C . LYS A 1 93 ? -3.722 2.745 -12.623 1.00 89.44 93 LYS A C 1
ATOM 738 O O . LYS A 1 93 ? -4.232 3.577 -11.881 1.00 89.44 93 LYS A O 1
ATOM 743 N N . ARG A 1 94 ? -4.412 1.707 -13.110 1.00 90.06 94 ARG A N 1
ATOM 744 C CA . ARG A 1 94 ? -5.781 1.407 -12.667 1.00 90.06 94 ARG A CA 1
ATOM 745 C C . ARG A 1 94 ? -5.788 0.845 -11.249 1.00 90.06 94 ARG A C 1
ATOM 747 O O . ARG A 1 94 ? -6.610 1.290 -10.463 1.00 90.06 94 ARG A O 1
ATOM 754 N N . LEU A 1 95 ? -4.889 -0.089 -10.936 1.00 87.44 95 LEU A N 1
ATOM 755 C CA . LEU A 1 95 ? -4.770 -0.677 -9.600 1.00 87.44 95 LEU A CA 1
ATOM 756 C C . LEU A 1 95 ? -4.420 0.391 -8.558 1.00 87.44 95 LEU A C 1
ATOM 758 O O . LEU A 1 95 ? -5.056 0.450 -7.515 1.00 87.44 95 LEU A O 1
ATOM 762 N N . ASP A 1 96 ? -3.521 1.313 -8.903 1.00 87.50 96 ASP A N 1
ATOM 763 C CA . ASP A 1 96 ? -3.096 2.424 -8.035 1.00 87.50 96 ASP A CA 1
ATOM 764 C C . ASP A 1 96 ? -4.217 3.404 -7.666 1.00 87.50 96 ASP A C 1
ATOM 766 O O . ASP A 1 96 ? -4.052 4.225 -6.771 1.00 87.50 96 ASP A O 1
ATOM 770 N N . ARG A 1 97 ? -5.372 3.340 -8.339 1.00 85.06 97 ARG A N 1
ATOM 771 C CA . ARG A 1 97 ? -6.558 4.120 -7.951 1.00 85.06 97 ARG A CA 1
ATOM 772 C C . ARG A 1 97 ? -7.396 3.443 -6.872 1.00 85.06 97 ARG A C 1
ATOM 774 O O . ARG A 1 97 ? -8.161 4.129 -6.205 1.00 85.06 97 ARG A O 1
ATOM 781 N N . TYR A 1 98 ? -7.292 2.123 -6.749 1.00 84.62 98 TYR A N 1
ATOM 782 C CA . TYR A 1 98 ? -8.093 1.314 -5.828 1.00 84.62 98 TYR A CA 1
ATOM 783 C C . TYR A 1 98 ? -7.275 0.772 -4.653 1.00 84.62 98 TYR A C 1
ATOM 785 O O . TYR A 1 98 ? -7.854 0.305 -3.680 1.00 84.62 98 TYR A O 1
ATOM 793 N N . CYS A 1 99 ? -5.946 0.842 -4.727 1.00 87.56 99 CYS A N 1
ATOM 794 C CA . CYS A 1 99 ? -5.046 0.401 -3.672 1.00 87.56 99 CYS A CA 1
ATOM 795 C C . CYS A 1 99 ? -4.252 1.580 -3.114 1.00 87.56 99 CYS A C 1
ATOM 797 O O . CYS A 1 99 ? -3.819 2.459 -3.858 1.00 87.56 99 CYS A O 1
ATOM 799 N N . THR A 1 100 ? -4.007 1.548 -1.806 1.00 90.94 100 THR A N 1
ATOM 800 C CA . THR A 1 100 ? -3.114 2.491 -1.131 1.00 90.94 100 THR A CA 1
ATOM 801 C C . THR A 1 100 ? -1.989 1.716 -0.472 1.00 90.94 100 THR A C 1
ATOM 803 O O . THR A 1 100 ? -2.245 0.789 0.291 1.00 90.94 100 THR A O 1
ATOM 806 N N . SER A 1 101 ? -0.751 2.102 -0.767 1.00 90.12 101 SER A N 1
ATOM 807 C CA . SER A 1 101 ? 0.439 1.477 -0.200 1.00 90.12 101 SER A CA 1
ATOM 808 C C . SER A 1 101 ? 1.085 2.376 0.842 1.00 90.12 101 SER A C 1
ATOM 810 O O . SER A 1 101 ? 1.113 3.605 0.720 1.00 90.12 101 SER A O 1
ATOM 812 N N . PHE A 1 102 ? 1.605 1.729 1.874 1.00 89.12 102 PHE A N 1
ATOM 813 C CA . PHE A 1 102 ? 2.299 2.349 2.985 1.00 89.12 102 PHE A CA 1
ATOM 814 C C . PHE A 1 102 ? 3.627 1.635 3.179 1.00 89.12 102 PHE A C 1
ATOM 816 O O . PHE A 1 102 ? 3.726 0.430 2.952 1.00 89.12 102 PHE A O 1
ATOM 823 N N . GLN A 1 103 ? 4.640 2.384 3.587 1.00 87.88 103 GLN A N 1
ATOM 824 C CA . GLN A 1 103 ? 5.870 1.804 4.099 1.00 87.88 103 GLN A CA 1
ATOM 825 C C . GLN A 1 103 ? 5.694 1.506 5.583 1.00 87.88 103 GLN A C 1
ATOM 827 O O . GLN A 1 103 ? 5.070 2.279 6.314 1.00 87.88 103 GLN A O 1
ATOM 832 N N . PHE A 1 104 ? 6.268 0.390 6.019 1.00 81.31 104 PHE A N 1
ATOM 833 C CA . PHE A 1 104 ? 6.399 0.113 7.437 1.00 81.31 104 PHE A CA 1
ATOM 834 C C . PHE A 1 104 ? 7.323 1.147 8.070 1.00 81.31 104 PHE A C 1
ATOM 836 O O . PHE A 1 104 ? 8.429 1.374 7.565 1.00 81.31 104 PHE A O 1
ATOM 843 N N . PRO A 1 105 ? 6.890 1.807 9.148 1.00 79.81 105 PRO A N 1
ATOM 844 C CA . PRO A 1 105 ? 7.761 2.720 9.835 1.00 79.81 105 PRO A CA 1
ATOM 845 C C . PRO A 1 105 ? 8.851 1.929 10.586 1.00 79.81 105 PRO A C 1
ATOM 847 O O . PRO A 1 105 ? 8.579 0.875 11.15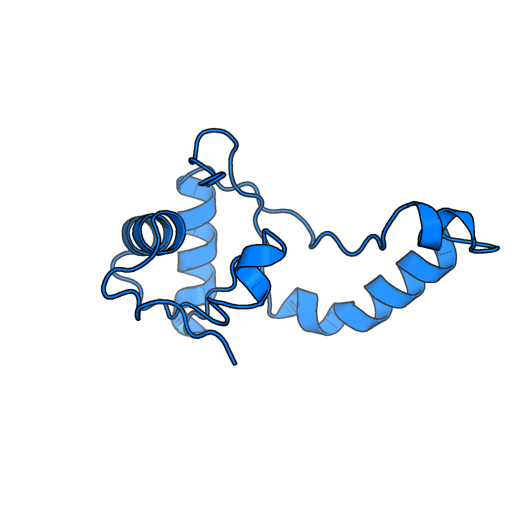7 1.00 79.81 105 PRO A O 1
ATOM 850 N N . PRO A 1 106 ? 10.094 2.439 10.625 1.00 73.62 106 PRO A N 1
ATOM 851 C CA . PRO A 1 106 ? 11.262 1.696 11.111 1.00 73.62 106 PRO A CA 1
ATOM 852 C C . PRO A 1 106 ? 11.237 1.359 12.611 1.00 73.62 106 PRO A C 1
ATOM 854 O O . PRO A 1 106 ? 12.105 0.637 13.086 1.00 73.62 106 PRO A O 1
ATOM 857 N N . HIS A 1 107 ? 10.279 1.903 13.366 1.00 69.69 107 HIS A N 1
ATOM 858 C CA . HIS A 1 107 ? 10.098 1.616 14.789 1.00 69.69 107 HIS A CA 1
ATOM 859 C C . HIS A 1 107 ? 9.178 0.418 15.054 1.00 69.69 107 HIS A C 1
ATOM 861 O O . HIS A 1 107 ? 9.051 0.013 16.209 1.00 69.69 107 HIS A O 1
ATOM 867 N N . LEU A 1 108 ? 8.535 -0.134 14.020 1.00 64.44 108 LEU A N 1
ATOM 868 C CA . LEU A 1 108 ? 7.748 -1.354 14.145 1.00 64.44 108 LEU A CA 1
ATOM 869 C C . LEU A 1 108 ? 8.631 -2.554 13.848 1.00 64.44 108 LEU A C 1
ATOM 871 O O . LEU A 1 108 ? 9.349 -2.539 12.845 1.00 64.44 108 LEU A O 1
ATOM 875 N N . PRO A 1 109 ? 8.635 -3.567 14.729 1.00 53.16 109 PRO A N 1
ATOM 876 C CA . PRO A 1 109 ? 9.521 -4.697 14.573 1.00 53.16 109 PRO A CA 1
ATOM 877 C C . PRO A 1 109 ? 9.097 -5.470 13.326 1.00 53.16 109 PRO A C 1
ATOM 879 O O . PRO A 1 109 ? 8.083 -6.166 13.327 1.00 53.16 109 PRO A O 1
ATOM 882 N N . PHE A 1 110 ? 9.903 -5.384 12.268 1.00 53.84 110 PHE A N 1
ATOM 883 C CA . PHE A 1 110 ? 10.041 -6.529 11.385 1.00 53.84 110 PHE A CA 1
ATOM 884 C C . PHE A 1 110 ? 10.560 -7.663 12.267 1.00 53.84 110 PHE A C 1
ATOM 886 O O . PHE A 1 110 ? 11.639 -7.566 12.849 1.00 53.84 110 PHE A O 1
ATOM 893 N N . SER A 1 111 ? 9.744 -8.697 12.441 1.00 42.94 111 SER A N 1
ATOM 894 C CA . SER A 1 111 ? 10.223 -9.975 12.950 1.00 42.94 111 SER A CA 1
ATOM 895 C C . SER A 1 111 ? 11.164 -10.528 11.879 1.00 42.94 111 SER A C 1
ATOM 897 O O . SER A 1 111 ? 10.727 -11.120 10.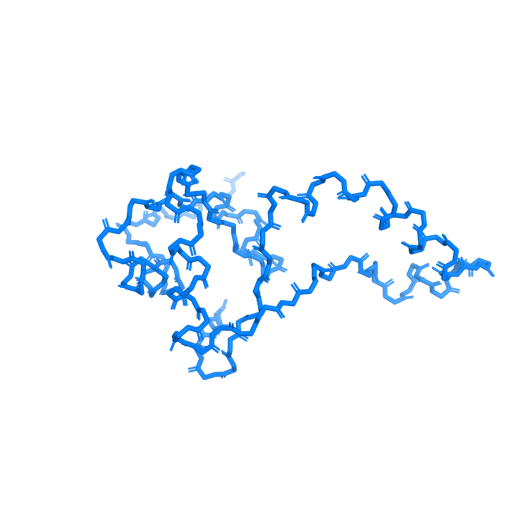899 1.00 42.94 111 SER A O 1
ATOM 899 N N . GLU A 1 112 ? 12.455 -10.231 12.014 1.00 37.88 112 GLU A N 1
ATOM 900 C CA . GLU A 1 112 ? 13.506 -11.068 11.445 1.00 37.88 112 GLU A CA 1
ATOM 901 C C . GLU A 1 112 ? 13.678 -12.253 12.400 1.00 37.88 112 GLU A C 1
ATOM 903 O O . GLU A 1 112 ? 14.454 -12.175 13.349 1.00 37.88 112 GLU A O 1
ATOM 908 N N . ASP A 1 113 ? 12.901 -13.313 12.173 1.00 36.09 113 ASP A N 1
ATOM 909 C CA . ASP A 1 113 ? 13.239 -14.672 12.613 1.00 36.09 113 ASP A CA 1
ATOM 910 C C . ASP A 1 113 ? 13.434 -15.565 11.376 1.00 36.09 113 ASP A C 1
ATOM 912 O O . ASP A 1 113 ? 12.550 -15.557 10.483 1.00 36.09 113 ASP A O 1
#

Organism: NCBI:txid1303716

Mean predicted aligned error: 7.76 Å